Protein AF-A0A836Q168-F1 (afdb_monomer_lite)

Secondary structure (DSSP, 8-state):
-EEEEES-HHHH-GGGTTSPPTT-SS--GGG-SEEEETTTTEEEEESEE-STTSPPEE-TTHHHHHHHHHHHHHHHHH-GGGSHHHHHHHHHHHHT--HHHHHHTTTTT-STTHHHHHHHHHHHHHHH-TTT-HHHHH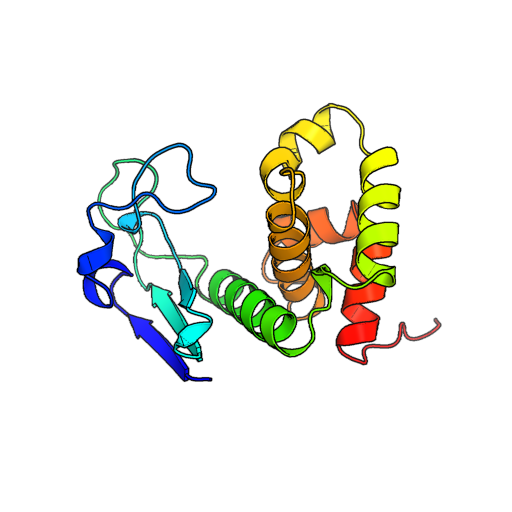HHHH-HHHHHHHHHHTT------

Sequence (161 aa):
MTIIIVPDVLTAEPHLANQKPRGYPFGGYDNCGGIFFPRDKKIYIAERFSIGNAPLQENPYTLWTALHEIGHAFDHVGMYSNSESFTNAYEDDAKYLNNELRIKYSYFLQSDKNGPSEMFAEIFSAVVAPNEDLRAVALSHSFPRCTKVVKESLGVRDDKK

pLDDT: mean 90.87, std 9.38, range [36.47, 97.81]

Structure (mmCIF, N/CA/C/O backbone):
data_AF-A0A836Q168-F1
#
_entry.id   AF-A0A836Q168-F1
#
loop_
_atom_site.group_PDB
_atom_site.id
_atom_site.type_symbol
_atom_site.label_atom_id
_atom_site.label_alt_id
_atom_site.label_comp_id
_atom_site.label_asym_id
_atom_site.label_entity_id
_atom_site.label_seq_id
_atom_site.pdbx_PDB_ins_code
_atom_site.Cartn_x
_atom_site.Cartn_y
_atom_site.Cartn_z
_atom_site.occupancy
_atom_site.B_iso_or_equiv
_atom_site.auth_seq_id
_atom_site.auth_comp_id
_atom_site.auth_asym_id
_atom_site.auth_atom_id
_atom_site.pdbx_PDB_model_num
ATOM 1 N N . MET A 1 1 ? -6.495 -15.038 -8.872 1.00 90.56 1 MET A N 1
ATOM 2 C CA . MET A 1 1 ? -5.463 -14.028 -8.587 1.00 90.56 1 MET A CA 1
ATOM 3 C C . MET A 1 1 ? -4.172 -14.564 -9.155 1.00 90.56 1 MET A C 1
ATOM 5 O O . MET A 1 1 ? -3.898 -15.736 -8.919 1.00 90.56 1 MET A O 1
ATOM 9 N N . THR A 1 2 ? -3.432 -13.749 -9.895 1.00 95.75 2 THR A N 1
ATOM 10 C CA . THR A 1 2 ? -2.129 -14.130 -10.453 1.00 95.75 2 THR A CA 1
ATOM 11 C C . THR A 1 2 ? -1.100 -13.090 -10.042 1.00 95.75 2 THR A C 1
ATOM 13 O O . THR A 1 2 ? -1.346 -11.900 -10.219 1.00 95.75 2 THR A O 1
ATOM 16 N N . ILE A 1 3 ? 0.035 -13.534 -9.505 1.00 96.31 3 ILE A N 1
ATOM 17 C CA . ILE A 1 3 ? 1.166 -12.674 -9.144 1.00 96.31 3 ILE A CA 1
ATOM 18 C C . ILE A 1 3 ? 2.286 -12.953 -10.141 1.00 96.31 3 ILE A C 1
ATOM 20 O O . ILE A 1 3 ? 2.616 -14.115 -10.378 1.00 96.31 3 ILE A O 1
ATOM 24 N N . ILE A 1 4 ? 2.823 -11.904 -10.758 1.00 97.38 4 ILE A N 1
ATOM 25 C CA . ILE A 1 4 ? 3.810 -12.001 -11.834 1.00 97.38 4 ILE A CA 1
ATOM 26 C C . ILE A 1 4 ? 4.985 -11.088 -11.487 1.00 97.38 4 ILE A C 1
ATOM 28 O O . ILE A 1 4 ? 4.798 -9.892 -11.267 1.00 97.38 4 ILE A O 1
ATOM 32 N N . ILE A 1 5 ? 6.190 -11.653 -11.448 1.00 96.94 5 ILE A N 1
ATOM 33 C CA . ILE A 1 5 ? 7.428 -10.881 -11.321 1.00 96.94 5 ILE A CA 1
ATOM 34 C C . ILE A 1 5 ? 7.845 -10.433 -12.721 1.00 96.94 5 ILE A C 1
ATOM 36 O O . ILE A 1 5 ? 7.850 -11.242 -13.652 1.00 96.94 5 ILE A O 1
ATOM 40 N N . VAL A 1 6 ? 8.136 -9.146 -12.877 1.00 97.25 6 VAL A N 1
ATOM 41 C CA . VAL A 1 6 ? 8.431 -8.513 -14.168 1.00 97.25 6 VAL A CA 1
ATOM 42 C C . VAL A 1 6 ? 9.662 -7.614 -14.054 1.00 97.25 6 VAL A C 1
ATOM 44 O O . VAL A 1 6 ? 9.923 -7.110 -12.963 1.00 97.25 6 VAL A O 1
ATOM 47 N N . PRO A 1 7 ? 10.397 -7.351 -15.152 1.00 96.88 7 PRO A N 1
ATOM 48 C CA . PRO A 1 7 ? 11.552 -6.452 -15.101 1.00 96.88 7 PRO A CA 1
ATOM 49 C C . PRO A 1 7 ? 11.192 -5.063 -14.555 1.00 96.88 7 PRO A C 1
ATOM 51 O O . PRO A 1 7 ? 11.878 -4.541 -13.681 1.00 96.88 7 PRO A O 1
ATOM 54 N N . ASP A 1 8 ? 10.082 -4.503 -15.037 1.00 96.25 8 ASP A N 1
ATOM 55 C CA . ASP A 1 8 ? 9.461 -3.259 -14.588 1.00 96.25 8 ASP A CA 1
ATOM 56 C C . ASP A 1 8 ? 7.968 -3.260 -14.979 1.00 96.25 8 ASP A C 1
ATOM 58 O O . ASP A 1 8 ? 7.534 -4.058 -15.820 1.00 96.25 8 ASP A O 1
ATOM 62 N N . VAL A 1 9 ? 7.164 -2.377 -14.378 1.00 95.69 9 VAL A N 1
ATOM 63 C CA . VAL A 1 9 ? 5.710 -2.316 -14.631 1.00 95.69 9 VAL A CA 1
ATOM 64 C C . VAL A 1 9 ? 5.382 -1.951 -16.084 1.00 95.69 9 VAL A C 1
ATOM 66 O O . VAL A 1 9 ? 4.430 -2.495 -16.645 1.00 95.69 9 VAL A O 1
ATOM 69 N N . LEU A 1 10 ? 6.160 -1.074 -16.725 1.00 95.75 10 LEU A N 1
ATOM 70 C CA . LEU A 1 10 ? 5.899 -0.639 -18.102 1.00 95.75 10 LEU A CA 1
ATOM 71 C C . LEU A 1 10 ? 6.233 -1.720 -19.132 1.00 95.75 10 LEU A C 1
ATOM 73 O O . LEU A 1 10 ? 5.605 -1.757 -20.187 1.00 95.75 10 LEU A O 1
ATOM 77 N N . THR A 1 11 ? 7.158 -2.632 -18.830 1.00 95.69 11 THR A N 1
ATOM 78 C CA . THR A 1 11 ? 7.388 -3.831 -19.648 1.00 95.69 11 THR A CA 1
ATOM 79 C C . THR A 1 11 ? 6.146 -4.730 -19.676 1.00 95.69 11 THR A C 1
ATOM 81 O O . THR A 1 11 ? 5.804 -5.280 -20.724 1.00 95.69 11 THR A O 1
ATOM 84 N N . ALA A 1 12 ? 5.448 -4.869 -18.545 1.00 94.94 12 ALA A N 1
ATOM 85 C CA . ALA A 1 12 ? 4.238 -5.685 -18.445 1.00 94.94 12 ALA A CA 1
ATOM 86 C C . ALA A 1 12 ? 2.998 -4.984 -19.017 1.00 94.94 12 ALA A C 1
ATOM 88 O O . ALA A 1 12 ? 2.176 -5.616 -19.677 1.00 94.94 12 ALA A O 1
ATOM 89 N N . GLU A 1 13 ? 2.882 -3.675 -18.785 1.00 95.50 13 GLU A N 1
ATOM 90 C CA . GLU A 1 13 ? 1.736 -2.859 -19.183 1.00 95.50 13 GLU A CA 1
ATOM 91 C C . GLU A 1 13 ? 2.184 -1.568 -19.910 1.00 95.50 13 GLU A C 1
ATOM 93 O O . GLU A 1 13 ? 2.059 -0.460 -19.376 1.00 95.50 13 GLU A O 1
ATOM 98 N N . PRO A 1 14 ? 2.657 -1.661 -21.171 1.00 95.12 14 PRO A N 1
ATOM 99 C CA . PRO A 1 14 ? 3.236 -0.519 -21.897 1.00 95.12 14 PRO A CA 1
ATOM 100 C C . PRO A 1 14 ? 2.271 0.652 -22.109 1.00 95.12 14 PRO A C 1
ATOM 102 O O . PRO A 1 14 ? 2.679 1.804 -22.266 1.00 95.12 14 PRO A O 1
ATOM 105 N N . HIS A 1 15 ? 0.967 0.373 -22.100 1.00 92.94 15 HIS A N 1
ATOM 106 C CA . HIS A 1 15 ? -0.091 1.363 -22.282 1.00 92.94 15 HIS A CA 1
ATOM 107 C C . HIS A 1 15 ? -0.160 2.409 -21.146 1.00 92.94 15 HIS A C 1
ATOM 109 O O . HIS A 1 15 ? -0.844 3.430 -21.279 1.00 92.94 15 HIS A O 1
ATOM 115 N N . LEU A 1 16 ? 0.552 2.177 -20.038 1.00 93.69 16 LEU A N 1
ATOM 116 C CA . LEU A 1 16 ? 0.651 3.080 -18.892 1.00 93.69 16 LEU A CA 1
ATOM 117 C C . LEU A 1 16 ? 1.732 4.156 -19.046 1.00 93.69 16 LEU A C 1
ATOM 119 O O . LEU A 1 16 ? 1.757 5.091 -18.252 1.00 93.69 16 LEU A O 1
ATOM 123 N N . ALA A 1 17 ? 2.596 4.078 -20.065 1.00 91.19 17 ALA A N 1
ATOM 124 C CA . ALA A 1 17 ? 3.737 4.989 -20.225 1.00 91.19 17 ALA A CA 1
ATOM 125 C C . ALA A 1 17 ? 3.345 6.479 -20.302 1.00 91.19 17 ALA A C 1
ATOM 127 O O . ALA A 1 17 ? 4.119 7.348 -19.918 1.00 91.19 17 ALA A O 1
ATOM 128 N N . ASN A 1 18 ? 2.127 6.773 -20.768 1.00 88.12 18 ASN A N 1
ATOM 129 C CA . ASN A 1 18 ? 1.595 8.136 -20.877 1.00 88.12 18 ASN A CA 1
ATOM 130 C C . ASN A 1 18 ? 0.587 8.479 -19.768 1.00 88.12 18 ASN A C 1
ATOM 132 O O . ASN A 1 18 ? -0.150 9.458 -19.876 1.00 88.12 18 ASN A O 1
ATOM 136 N N . GLN A 1 19 ? 0.506 7.650 -18.728 1.00 90.06 19 GLN A N 1
ATOM 137 C CA . GLN A 1 19 ? -0.409 7.818 -17.609 1.00 90.06 19 GLN A CA 1
ATOM 138 C C . GLN A 1 19 ? 0.369 8.135 -16.334 1.00 90.06 19 GLN A C 1
ATOM 140 O O . GLN A 1 19 ? 1.524 7.745 -16.169 1.00 90.06 19 GLN A O 1
ATOM 145 N N . LYS A 1 20 ? -0.285 8.836 -15.407 1.00 86.19 20 LYS A N 1
ATOM 146 C CA . LYS A 1 20 ? 0.294 9.153 -14.104 1.00 86.19 20 LYS A CA 1
ATOM 147 C C . LYS A 1 20 ? -0.280 8.212 -13.041 1.00 86.19 20 LYS A C 1
ATOM 149 O O . LYS A 1 20 ? -1.508 8.163 -12.913 1.00 86.19 20 LYS A O 1
ATOM 154 N N . PRO A 1 21 ? 0.557 7.475 -12.289 1.00 84.06 21 PRO A N 1
ATOM 155 C CA . PRO A 1 21 ? 0.069 6.681 -11.176 1.00 84.06 21 PRO A CA 1
ATOM 156 C C . PRO A 1 21 ? -0.470 7.589 -10.072 1.00 84.06 21 PRO A C 1
ATOM 158 O O . PRO A 1 21 ? 0.008 8.707 -9.844 1.00 84.06 21 PRO A O 1
ATOM 161 N N . ARG A 1 22 ? -1.500 7.104 -9.380 1.00 78.06 22 ARG A N 1
ATOM 162 C CA . ARG A 1 22 ? -2.057 7.785 -8.207 1.00 78.06 22 ARG A CA 1
ATOM 163 C C . ARG A 1 22 ? -1.015 7.797 -7.094 1.00 78.06 22 ARG A C 1
ATOM 165 O O . ARG A 1 22 ? -0.296 6.824 -6.936 1.00 78.06 22 ARG A O 1
ATOM 172 N N . GLY A 1 23 ? -0.922 8.894 -6.342 1.00 73.31 23 GLY A N 1
ATOM 173 C CA . GLY A 1 23 ? 0.006 8.981 -5.209 1.00 73.31 23 GLY A CA 1
ATOM 174 C C . GLY A 1 23 ? 1.417 9.464 -5.512 1.00 73.31 23 GLY A C 1
ATOM 175 O O . GLY A 1 23 ? 2.127 9.851 -4.589 1.00 73.31 23 GLY A O 1
ATOM 176 N N . TYR A 1 24 ? 1.815 9.506 -6.783 1.00 72.31 24 TYR A N 1
ATOM 177 C CA . TYR A 1 24 ? 3.170 9.877 -7.174 1.00 72.31 24 TYR A CA 1
ATOM 178 C C . TYR A 1 24 ? 3.234 11.365 -7.541 1.00 72.31 24 TYR A C 1
ATOM 180 O O . TYR A 1 24 ? 2.677 11.777 -8.565 1.00 72.31 24 TYR A O 1
ATOM 188 N N . PRO A 1 25 ? 3.899 12.216 -6.737 1.00 69.56 25 PRO A N 1
ATOM 189 C CA . PRO A 1 25 ? 4.047 13.629 -7.078 1.00 69.56 25 PRO A CA 1
ATOM 190 C C . PRO A 1 25 ? 4.920 13.812 -8.328 1.00 69.56 25 PRO A C 1
ATOM 192 O O . PRO A 1 25 ? 4.613 14.660 -9.174 1.00 69.56 25 PRO A O 1
ATOM 195 N N . PHE A 1 26 ? 5.929 12.953 -8.493 1.00 75.50 26 PHE A N 1
ATOM 196 C CA . PHE A 1 26 ? 6.903 12.950 -9.584 1.00 75.50 26 PHE A CA 1
ATOM 197 C C . PHE A 1 26 ? 6.978 11.559 -10.228 1.00 75.50 26 PHE A C 1
ATOM 199 O O . PHE A 1 26 ? 6.712 10.568 -9.553 1.00 75.50 26 PHE A O 1
ATOM 206 N N . GLY A 1 27 ? 7.360 11.497 -11.506 1.00 81.25 27 GLY A N 1
ATOM 207 C CA . GLY A 1 27 ? 7.500 10.237 -12.243 1.00 81.25 27 GLY A CA 1
ATOM 208 C C . GLY A 1 27 ? 6.192 9.675 -12.816 1.00 81.25 27 GLY A C 1
ATOM 209 O O . GLY A 1 27 ? 5.109 10.246 -12.633 1.00 81.25 27 GLY A O 1
ATOM 210 N N . GLY A 1 28 ? 6.322 8.573 -13.558 1.00 89.50 28 GLY A N 1
ATOM 211 C CA . GLY A 1 28 ? 5.226 7.792 -14.128 1.00 89.50 28 GLY A CA 1
ATOM 212 C C . GLY A 1 28 ? 5.158 6.394 -13.511 1.00 89.50 28 GLY A C 1
ATOM 213 O O . GLY A 1 28 ? 5.662 6.153 -12.418 1.00 89.50 28 GLY A O 1
ATOM 214 N N . TYR A 1 29 ? 4.534 5.448 -14.212 1.00 92.31 29 TYR A N 1
ATOM 215 C CA . TYR A 1 29 ? 4.462 4.050 -13.759 1.00 92.31 29 TYR A CA 1
ATOM 216 C C . TYR A 1 29 ? 5.820 3.324 -13.762 1.00 92.31 29 TYR A C 1
ATOM 218 O O . TYR A 1 29 ? 5.935 2.237 -13.207 1.00 92.31 29 TYR A O 1
ATOM 226 N N . ASP A 1 30 ? 6.867 3.935 -14.318 1.00 91.56 30 ASP A N 1
ATOM 227 C CA . ASP A 1 30 ? 8.259 3.509 -14.148 1.00 91.56 30 ASP A CA 1
ATOM 228 C C . ASP A 1 30 ? 8.754 3.645 -12.696 1.00 91.56 30 ASP A C 1
ATOM 230 O O . ASP A 1 30 ? 9.713 2.984 -12.308 1.00 91.56 30 ASP A O 1
ATOM 234 N N . ASN A 1 31 ? 8.090 4.470 -11.881 1.00 92.88 31 ASN A N 1
ATOM 235 C CA . ASN A 1 31 ? 8.366 4.635 -10.454 1.00 92.88 31 ASN A CA 1
ATOM 236 C C . ASN A 1 31 ? 7.601 3.631 -9.566 1.00 92.88 31 ASN A C 1
ATOM 238 O O . ASN A 1 31 ? 7.737 3.651 -8.340 1.00 92.88 31 ASN A O 1
ATOM 242 N N . CYS A 1 32 ? 6.776 2.760 -10.150 1.00 93.12 32 CYS A N 1
ATOM 243 C CA . CYS A 1 32 ? 6.011 1.768 -9.402 1.00 93.12 32 CYS A CA 1
ATOM 244 C C . CYS A 1 32 ? 6.840 0.494 -9.200 1.00 93.12 32 CYS A C 1
ATOM 246 O O . CYS A 1 32 ? 7.188 -0.189 -10.160 1.00 93.12 32 CYS A O 1
ATOM 248 N N . GLY A 1 33 ? 7.119 0.143 -7.940 1.00 93.50 33 GLY A N 1
ATOM 249 C CA . GLY A 1 33 ? 7.734 -1.144 -7.589 1.00 93.50 33 GLY A CA 1
ATOM 250 C C . GLY A 1 33 ? 6.780 -2.334 -7.754 1.00 93.50 33 GLY A C 1
ATOM 251 O O . GLY A 1 33 ? 7.212 -3.485 -7.768 1.00 93.50 33 GLY A O 1
ATOM 252 N N . GLY A 1 34 ? 5.481 -2.068 -7.866 1.00 95.19 34 GLY A N 1
ATOM 253 C CA . GLY A 1 34 ? 4.436 -3.054 -8.077 1.00 95.19 34 GLY A CA 1
ATOM 254 C C . GLY A 1 34 ? 3.090 -2.379 -8.305 1.00 95.19 34 GLY A C 1
ATOM 255 O O . GLY A 1 34 ? 2.979 -1.157 -8.180 1.00 95.19 34 GLY A O 1
ATOM 256 N N . ILE A 1 35 ? 2.107 -3.166 -8.736 1.00 95.31 35 ILE A N 1
ATOM 257 C CA . ILE A 1 35 ? 0.738 -2.696 -8.943 1.00 95.31 35 ILE A CA 1
ATOM 258 C C . ILE A 1 35 ? -0.264 -3.851 -8.982 1.00 95.31 35 ILE A C 1
ATOM 260 O O . ILE A 1 35 ? -0.054 -4.872 -9.646 1.00 95.31 35 ILE A O 1
ATOM 264 N N . PHE A 1 36 ? -1.400 -3.648 -8.327 1.00 95.88 36 PHE A N 1
ATOM 265 C CA . PHE A 1 36 ? -2.587 -4.475 -8.443 1.00 95.88 36 PHE A CA 1
ATOM 266 C C . PHE A 1 36 ? -3.573 -3.926 -9.488 1.00 95.88 36 PHE A C 1
ATOM 268 O O . PHE A 1 36 ? -3.995 -2.770 -9.441 1.00 95.88 36 PHE A O 1
ATOM 275 N N . PHE A 1 37 ? -4.011 -4.794 -10.405 1.00 94.50 37 PHE A N 1
ATOM 276 C CA . PHE A 1 37 ? -5.086 -4.546 -11.368 1.00 94.50 37 PHE A CA 1
ATOM 277 C C . PHE A 1 37 ? -6.361 -5.304 -10.963 1.00 94.50 37 PHE A C 1
ATOM 279 O O . PHE A 1 37 ? -6.475 -6.506 -11.240 1.00 94.50 37 PHE A O 1
ATOM 286 N N . PRO A 1 38 ? -7.366 -4.628 -10.365 1.00 92.62 38 PRO A N 1
ATOM 287 C CA . PRO A 1 38 ? -8.548 -5.298 -9.821 1.00 92.62 38 PRO A CA 1
ATOM 288 C C . PRO A 1 38 ? -9.383 -6.039 -10.863 1.00 92.62 38 PRO A C 1
ATOM 290 O O . PRO A 1 38 ? -9.820 -7.167 -10.630 1.00 92.62 38 PRO A O 1
ATOM 293 N N . ARG A 1 39 ? -9.564 -5.430 -12.043 1.00 92.69 39 ARG A N 1
ATOM 294 C CA . ARG A 1 39 ? -10.375 -5.994 -13.132 1.00 92.69 39 ARG A CA 1
ATOM 295 C C . ARG A 1 39 ? -9.824 -7.334 -13.618 1.00 92.69 39 ARG A C 1
ATOM 297 O O . ARG A 1 39 ? -10.590 -8.273 -13.814 1.00 92.69 39 ARG A O 1
ATOM 304 N N . ASP A 1 40 ? -8.507 -7.412 -13.769 1.00 93.06 40 ASP A N 1
ATOM 305 C CA . ASP A 1 40 ? -7.820 -8.583 -14.316 1.00 93.06 40 ASP A CA 1
ATOM 306 C C . ASP A 1 40 ? -7.362 -9.557 -13.224 1.00 93.06 40 ASP A C 1
ATOM 308 O O . ASP A 1 40 ? -6.915 -10.664 -13.524 1.00 93.06 40 ASP A O 1
ATOM 312 N N . LYS A 1 41 ? -7.503 -9.168 -11.946 1.00 94.56 41 LYS A N 1
ATOM 313 C CA . LYS A 1 41 ? -7.051 -9.926 -10.769 1.00 94.56 41 LYS A CA 1
ATOM 314 C C . LYS A 1 41 ? -5.576 -10.318 -10.886 1.00 94.56 41 LYS A C 1
ATOM 316 O O . LYS A 1 41 ? -5.211 -11.472 -10.620 1.00 94.56 41 LYS A O 1
ATOM 321 N N . LYS A 1 42 ? -4.757 -9.355 -11.312 1.00 97.19 42 LYS A N 1
ATOM 322 C CA . LYS A 1 42 ? -3.313 -9.495 -11.501 1.00 97.19 42 LYS A CA 1
ATOM 323 C C . LYS A 1 42 ? -2.559 -8.554 -10.580 1.00 97.19 42 LYS A C 1
ATOM 325 O O . LYS A 1 42 ? -2.962 -7.408 -10.419 1.00 97.19 42 LYS A O 1
ATOM 330 N N . ILE A 1 43 ? -1.450 -9.039 -10.047 1.00 97.75 43 ILE A N 1
ATOM 331 C CA . ILE A 1 43 ? -0.440 -8.239 -9.366 1.00 97.75 43 ILE A CA 1
ATOM 332 C C . ILE A 1 43 ? 0.847 -8.364 -10.171 1.00 97.75 43 ILE A C 1
ATOM 334 O O . ILE A 1 43 ? 1.291 -9.483 -10.447 1.00 97.75 43 ILE A O 1
ATOM 338 N N . TYR A 1 44 ? 1.444 -7.233 -10.525 1.00 97.81 44 TYR A N 1
ATOM 339 C CA . TYR A 1 44 ? 2.799 -7.187 -11.058 1.00 97.81 44 TYR A CA 1
ATOM 340 C C . TYR A 1 44 ? 3.743 -6.683 -9.978 1.00 97.81 44 TYR A C 1
ATOM 342 O O . TYR A 1 44 ? 3.470 -5.653 -9.369 1.00 97.81 44 TYR A O 1
ATOM 350 N N . ILE A 1 45 ? 4.845 -7.396 -9.765 1.00 97.81 45 ILE A N 1
ATOM 351 C CA . ILE A 1 45 ? 5.931 -6.988 -8.871 1.00 97.81 45 ILE A CA 1
ATOM 352 C C . ILE A 1 45 ? 7.163 -6.749 -9.727 1.00 97.81 45 ILE A C 1
ATOM 354 O O . ILE A 1 45 ? 7.615 -7.650 -10.432 1.00 97.81 45 ILE A O 1
ATOM 358 N N . ALA A 1 46 ? 7.676 -5.527 -9.690 1.00 97.38 46 ALA A N 1
ATOM 359 C CA . ALA A 1 46 ? 8.802 -5.119 -10.503 1.00 97.38 46 ALA A CA 1
ATOM 360 C C . ALA A 1 46 ? 10.129 -5.441 -9.811 1.00 97.38 46 ALA A C 1
ATOM 362 O O . ALA A 1 46 ? 10.345 -5.074 -8.652 1.00 97.38 46 ALA A O 1
ATOM 363 N N . GLU A 1 47 ? 11.042 -6.074 -10.546 1.00 97.56 47 GLU A N 1
ATOM 364 C CA . GLU A 1 47 ? 12.437 -6.260 -10.134 1.00 97.56 47 GLU A CA 1
ATOM 365 C C . GLU A 1 47 ? 13.198 -4.933 -10.124 1.00 97.56 47 GLU A C 1
ATOM 367 O O . GLU A 1 47 ? 14.186 -4.787 -9.405 1.00 97.56 47 GLU A O 1
ATOM 372 N N . ARG A 1 48 ? 12.753 -3.958 -10.929 1.00 97.12 48 ARG A N 1
ATOM 373 C CA . ARG A 1 48 ? 13.370 -2.641 -11.055 1.00 97.12 48 ARG A CA 1
ATOM 374 C C . ARG A 1 48 ? 12.332 -1.531 -11.131 1.00 97.12 48 ARG A C 1
ATOM 376 O O . ARG A 1 48 ? 11.278 -1.690 -11.734 1.00 97.12 48 ARG A O 1
ATOM 383 N N . PHE A 1 49 ? 12.668 -0.378 -10.572 1.00 94.88 49 PHE A N 1
ATOM 384 C CA . PHE A 1 49 ? 11.846 0.829 -10.636 1.00 94.88 49 PHE A CA 1
ATOM 385 C C . PHE A 1 49 ? 12.728 2.081 -10.629 1.00 94.88 49 PHE A C 1
ATOM 387 O O . PHE A 1 49 ? 13.926 2.013 -10.349 1.00 94.88 49 PHE A O 1
ATOM 394 N N . SER A 1 50 ? 12.153 3.225 -10.975 1.00 92.75 50 SER A N 1
ATOM 395 C CA . SER A 1 50 ? 12.797 4.534 -10.891 1.00 92.75 50 SER A CA 1
ATOM 396 C C . SER A 1 50 ? 12.400 5.269 -9.608 1.00 92.75 50 SER A C 1
ATOM 398 O O . SER A 1 50 ? 11.329 5.048 -9.049 1.00 92.75 50 SER A O 1
ATOM 400 N N . ILE A 1 51 ? 13.261 6.179 -9.151 1.00 88.94 51 ILE A N 1
ATOM 401 C CA . ILE A 1 51 ? 12.917 7.182 -8.140 1.00 88.94 51 ILE A CA 1
ATOM 402 C C . ILE A 1 51 ? 13.018 8.564 -8.790 1.00 88.94 51 ILE A C 1
ATOM 404 O O . ILE A 1 51 ? 14.103 9.039 -9.137 1.00 88.94 51 ILE A O 1
ATOM 408 N N . GLY A 1 52 ? 11.876 9.226 -8.951 1.00 86.06 52 GLY A N 1
ATOM 409 C CA . GLY A 1 52 ? 11.758 10.476 -9.688 1.00 86.06 52 GLY A CA 1
ATOM 410 C C . GLY A 1 52 ? 12.074 10.279 -11.171 1.00 86.06 52 GLY A C 1
ATOM 411 O O . GLY A 1 52 ? 11.372 9.559 -11.872 1.00 86.06 52 GLY A O 1
ATOM 412 N N . ASN A 1 53 ? 13.130 10.949 -11.638 1.00 85.19 53 ASN A N 1
ATOM 413 C CA . ASN A 1 53 ? 13.606 10.877 -13.026 1.00 85.19 53 ASN A CA 1
ATOM 414 C C . ASN A 1 53 ? 14.905 10.057 -13.156 1.00 85.19 53 ASN A C 1
ATOM 416 O O . ASN A 1 53 ? 15.624 10.188 -14.148 1.00 85.19 53 ASN A O 1
ATOM 420 N N . ALA A 1 54 ? 15.270 9.283 -12.129 1.00 89.31 54 ALA A N 1
ATOM 421 C CA . ALA A 1 54 ? 16.467 8.453 -12.167 1.00 89.31 54 ALA A CA 1
ATOM 422 C C . ALA A 1 54 ? 16.310 7.290 -13.173 1.00 89.31 54 ALA A C 1
ATOM 424 O O . ALA A 1 54 ? 15.192 6.900 -13.510 1.00 89.31 54 ALA A O 1
ATOM 425 N N . PRO A 1 55 ? 17.407 6.690 -13.658 1.00 93.00 55 PRO A N 1
ATOM 426 C CA . PRO A 1 55 ? 17.327 5.431 -14.393 1.00 93.00 55 PRO A CA 1
ATOM 427 C C . PRO A 1 55 ? 16.699 4.310 -13.549 1.00 93.00 55 PRO A C 1
ATOM 429 O O . PRO A 1 55 ? 16.775 4.338 -12.321 1.00 93.00 55 PRO A O 1
ATOM 432 N N . LEU A 1 56 ? 16.139 3.291 -14.211 1.00 94.12 56 LEU A N 1
ATOM 433 C CA . LEU A 1 56 ? 15.643 2.089 -13.533 1.00 94.12 56 LEU A CA 1
ATOM 434 C C . LEU A 1 56 ? 16.762 1.423 -12.725 1.00 94.12 56 LEU A C 1
ATOM 436 O O . LEU A 1 56 ? 17.801 1.041 -13.274 1.00 94.12 56 LEU A O 1
ATOM 440 N N . GLN A 1 57 ? 16.506 1.204 -11.446 1.00 95.94 57 GLN A N 1
ATOM 441 C CA . GLN A 1 57 ? 17.400 0.546 -10.498 1.00 95.94 57 GLN A CA 1
ATOM 442 C C . GLN A 1 57 ? 16.707 -0.663 -9.877 1.00 95.94 57 GLN A C 1
ATOM 444 O O . GLN A 1 57 ? 15.490 -0.785 -9.969 1.00 95.94 57 GLN A O 1
ATOM 449 N N . GLU A 1 58 ? 17.480 -1.564 -9.279 1.00 96.88 58 GLU A N 1
ATOM 450 C CA . GLU A 1 58 ? 16.947 -2.721 -8.555 1.00 96.88 58 GLU A CA 1
ATOM 451 C C . GLU A 1 58 ? 15.949 -2.284 -7.475 1.00 96.88 58 GLU A C 1
ATOM 453 O O . GLU A 1 58 ? 16.143 -1.260 -6.818 1.00 96.88 58 GLU A O 1
ATOM 458 N N . ASN A 1 59 ? 14.868 -3.045 -7.319 1.00 94.31 59 ASN A N 1
ATOM 459 C CA . ASN A 1 59 ? 13.863 -2.838 -6.291 1.00 94.31 59 ASN A CA 1
ATOM 460 C C . ASN A 1 59 ? 14.275 -3.577 -5.005 1.00 94.31 59 ASN A C 1
ATOM 462 O O . ASN A 1 59 ? 14.110 -4.795 -4.931 1.00 94.31 59 ASN A O 1
ATOM 466 N N . PRO A 1 60 ? 14.760 -2.883 -3.957 1.00 91.94 60 PRO A N 1
ATOM 467 C CA . PRO A 1 60 ? 15.130 -3.541 -2.708 1.00 91.94 60 PRO A CA 1
ATOM 468 C C . PRO A 1 60 ? 13.906 -3.871 -1.836 1.00 91.94 60 PRO A C 1
ATOM 470 O O . PRO A 1 60 ? 14.053 -4.480 -0.782 1.00 91.94 60 PRO A O 1
ATOM 473 N N . TYR A 1 61 ? 12.701 -3.460 -2.248 1.00 90.69 61 TYR A N 1
ATOM 474 C CA . TYR A 1 61 ? 11.469 -3.552 -1.467 1.00 90.69 61 TYR A CA 1
ATOM 475 C C . TYR A 1 61 ? 10.474 -4.563 -2.051 1.00 90.69 61 TYR A C 1
ATOM 477 O O . TYR A 1 61 ? 9.269 -4.432 -1.837 1.00 90.69 61 TYR A O 1
ATOM 485 N N . THR A 1 62 ? 10.937 -5.558 -2.814 1.00 91.94 62 THR A N 1
ATOM 486 C CA . THR A 1 62 ? 10.070 -6.514 -3.531 1.00 91.94 62 THR A CA 1
ATOM 487 C C . THR A 1 62 ? 9.094 -7.249 -2.617 1.00 91.94 62 THR A C 1
ATOM 489 O O . THR A 1 62 ? 7.915 -7.340 -2.953 1.00 91.94 62 THR A O 1
ATOM 492 N N . LEU A 1 63 ? 9.542 -7.728 -1.450 1.00 91.56 63 LEU A N 1
ATOM 493 C CA . LEU A 1 63 ? 8.672 -8.429 -0.500 1.00 91.56 63 LEU A CA 1
ATOM 494 C C . LEU A 1 63 ? 7.601 -7.505 0.094 1.00 91.56 63 LEU A C 1
ATOM 496 O O . LEU A 1 63 ? 6.419 -7.837 0.041 1.00 91.56 63 LEU A O 1
ATOM 500 N N . TRP A 1 64 ? 7.998 -6.337 0.607 1.00 92.06 64 TRP A N 1
ATOM 501 C CA . TRP A 1 64 ? 7.055 -5.334 1.116 1.00 92.06 64 TRP A CA 1
ATOM 502 C C . TRP A 1 64 ? 6.044 -4.927 0.038 1.00 92.06 64 TRP A C 1
ATOM 504 O O . TRP A 1 64 ? 4.839 -4.957 0.275 1.00 92.06 64 TRP A O 1
ATOM 514 N N . THR A 1 65 ? 6.524 -4.641 -1.174 1.00 93.56 65 THR A N 1
ATOM 515 C CA . THR A 1 65 ? 5.665 -4.264 -2.301 1.00 93.56 65 THR A CA 1
ATOM 516 C C . THR A 1 65 ? 4.670 -5.377 -2.616 1.00 93.56 65 THR A C 1
ATOM 518 O O . THR A 1 65 ? 3.482 -5.122 -2.777 1.00 93.56 65 THR A O 1
ATOM 521 N N . ALA A 1 66 ? 5.124 -6.632 -2.643 1.00 95.44 66 ALA A N 1
ATOM 522 C CA . ALA A 1 66 ? 4.243 -7.770 -2.867 1.00 95.44 66 ALA A CA 1
ATOM 523 C C . ALA A 1 66 ? 3.149 -7.872 -1.804 1.00 95.44 66 ALA A C 1
ATOM 525 O O . ALA A 1 66 ? 1.988 -8.080 -2.148 1.00 95.44 66 ALA A O 1
ATOM 526 N N . LEU A 1 67 ? 3.491 -7.695 -0.529 1.00 96.00 67 LEU A N 1
ATOM 527 C CA . LEU A 1 67 ? 2.518 -7.734 0.559 1.00 96.00 67 LEU A CA 1
ATOM 528 C C . LEU A 1 67 ? 1.527 -6.568 0.500 1.00 96.00 67 LEU A C 1
ATOM 530 O O . LEU A 1 67 ? 0.339 -6.795 0.715 1.00 96.00 67 LEU A O 1
ATOM 534 N N . HIS A 1 68 ? 1.984 -5.363 0.158 1.00 95.75 68 HIS A N 1
ATOM 535 C CA . HIS A 1 68 ? 1.125 -4.199 -0.052 1.00 95.75 68 HIS A CA 1
ATOM 536 C C . HIS A 1 68 ? 0.109 -4.455 -1.182 1.00 95.75 68 HIS A C 1
ATOM 538 O O . HIS A 1 68 ? -1.099 -4.336 -0.975 1.00 95.75 68 HIS A O 1
ATOM 544 N N . GLU A 1 69 ? 0.560 -4.919 -2.353 1.00 96.94 69 GLU A N 1
ATOM 545 C CA . GLU A 1 69 ? -0.341 -5.217 -3.477 1.00 96.94 69 GLU A CA 1
ATOM 546 C C . GLU A 1 69 ? -1.289 -6.394 -3.189 1.00 96.94 69 GLU A C 1
ATOM 548 O O . GLU A 1 69 ? -2.450 -6.393 -3.610 1.00 96.94 69 GLU A O 1
ATOM 553 N N . ILE A 1 70 ? -0.832 -7.401 -2.435 1.00 97.06 70 ILE A N 1
ATOM 554 C CA . ILE A 1 70 ? -1.703 -8.473 -1.931 1.00 97.06 70 ILE A CA 1
ATOM 555 C C . ILE A 1 70 ? -2.743 -7.902 -0.958 1.00 97.06 70 ILE A C 1
ATOM 557 O O . ILE A 1 70 ? -3.894 -8.338 -0.992 1.00 97.06 70 ILE A O 1
ATOM 561 N N . GLY A 1 71 ? -2.376 -6.918 -0.137 1.00 97.06 71 GLY A N 1
ATOM 562 C CA . GLY A 1 71 ? -3.290 -6.192 0.741 1.00 97.06 71 GLY A CA 1
ATOM 563 C C . GLY A 1 71 ? -4.418 -5.516 -0.038 1.00 97.06 71 GLY A C 1
ATOM 564 O O . GLY A 1 71 ? -5.586 -5.724 0.290 1.00 97.06 71 GLY A O 1
ATOM 565 N N . HIS A 1 72 ? -4.098 -4.815 -1.132 1.00 97.19 72 HIS A N 1
ATOM 566 C CA . HIS A 1 72 ? -5.106 -4.255 -2.047 1.00 97.19 72 HIS A CA 1
ATOM 567 C C . HIS A 1 72 ? -5.997 -5.332 -2.667 1.00 97.19 72 HIS A C 1
ATOM 569 O O . HIS A 1 72 ? -7.215 -5.174 -2.753 1.00 97.19 72 HIS A O 1
ATOM 575 N N . ALA A 1 73 ? -5.415 -6.453 -3.088 1.00 97.06 73 ALA A N 1
ATOM 576 C CA . ALA A 1 73 ? -6.173 -7.573 -3.633 1.00 97.06 73 ALA A CA 1
ATOM 577 C C . ALA A 1 73 ? -7.127 -8.211 -2.611 1.00 97.06 73 ALA A C 1
ATOM 579 O O . ALA A 1 73 ? -8.257 -8.564 -2.962 1.00 97.06 73 ALA A O 1
ATOM 580 N N . PHE A 1 74 ? -6.684 -8.366 -1.364 1.00 96.69 74 PHE A N 1
ATOM 581 C CA . PHE A 1 74 ? -7.486 -8.886 -0.260 1.00 96.69 74 PHE A CA 1
ATOM 582 C C . PHE A 1 74 ? -8.633 -7.928 0.073 1.00 96.69 74 PHE A C 1
ATOM 584 O O . PHE A 1 74 ? -9.794 -8.343 0.145 1.00 96.69 74 PHE A O 1
ATOM 591 N N . ASP A 1 75 ? -8.321 -6.636 0.178 1.00 96.75 75 ASP A N 1
ATOM 592 C CA . ASP A 1 75 ? -9.304 -5.582 0.392 1.00 96.75 75 ASP A CA 1
ATOM 593 C C . ASP A 1 75 ? -10.344 -5.528 -0.725 1.00 96.75 75 ASP A C 1
ATOM 595 O O . ASP A 1 75 ? -11.540 -5.468 -0.463 1.00 96.75 75 ASP A O 1
ATOM 599 N N . HIS A 1 76 ? -9.923 -5.641 -1.982 1.00 95.38 76 HIS A N 1
ATOM 600 C CA . HIS A 1 76 ? -10.838 -5.605 -3.117 1.00 95.38 76 HIS A CA 1
ATOM 601 C C . HIS A 1 76 ? -11.904 -6.710 -3.066 1.00 95.38 76 HIS A C 1
ATOM 603 O O . HIS A 1 76 ? -13.034 -6.496 -3.504 1.00 95.38 76 HIS A O 1
ATOM 609 N N . VAL A 1 77 ? -11.562 -7.888 -2.534 1.00 93.75 77 VAL A N 1
ATOM 610 C CA . VAL A 1 77 ? -12.499 -9.013 -2.407 1.00 93.75 77 VAL A CA 1
ATOM 611 C C . VAL A 1 77 ? -13.437 -8.839 -1.210 1.00 93.75 77 VAL A C 1
ATOM 613 O O . VAL A 1 77 ? -14.621 -9.150 -1.330 1.00 93.75 77 VAL A O 1
ATOM 616 N N . GLY A 1 78 ? -12.932 -8.366 -0.069 1.00 93.62 78 GLY A N 1
ATOM 617 C CA . GLY A 1 78 ? -13.717 -8.255 1.168 1.00 93.62 78 GLY A CA 1
ATOM 618 C C . GLY A 1 78 ? -14.347 -6.887 1.433 1.00 93.62 78 GLY A C 1
ATOM 619 O O . GLY A 1 78 ? -15.196 -6.768 2.312 1.00 93.62 78 GLY A O 1
ATOM 620 N N . MET A 1 79 ? -13.951 -5.862 0.677 1.00 94.56 79 MET A N 1
ATOM 621 C CA . MET A 1 79 ? -14.309 -4.453 0.866 1.00 94.56 79 MET A CA 1
ATOM 622 C C . MET A 1 79 ? -14.027 -3.943 2.291 1.00 94.56 79 MET A C 1
ATOM 624 O O . MET A 1 79 ? -14.795 -3.148 2.838 1.00 94.56 79 MET A O 1
ATOM 628 N N . TYR A 1 80 ? -12.933 -4.398 2.905 1.00 96.25 80 TYR A N 1
ATOM 629 C CA . TYR A 1 80 ? -12.627 -4.154 4.315 1.00 96.25 80 TYR A CA 1
ATOM 630 C C . TYR A 1 80 ? -12.326 -2.684 4.610 1.00 96.25 80 TYR A C 1
ATOM 632 O O . TYR A 1 80 ? -12.867 -2.146 5.575 1.00 96.25 80 TYR A O 1
ATOM 640 N N . SER A 1 81 ? -11.551 -2.007 3.764 1.00 96.00 81 SER A N 1
ATOM 641 C CA . SER A 1 81 ? -11.231 -0.578 3.878 1.00 96.00 81 SER A CA 1
ATOM 642 C C . SER A 1 81 ? -12.466 0.320 3.770 1.00 96.00 81 SER A C 1
ATOM 644 O O . SER A 1 81 ? -12.481 1.433 4.287 1.00 96.00 81 SER A O 1
ATOM 646 N N . ASN A 1 82 ? -13.524 -0.183 3.127 1.00 94.38 82 ASN A N 1
ATOM 647 C CA . ASN A 1 82 ? -14.809 0.492 2.965 1.00 94.38 82 ASN A CA 1
ATOM 648 C C . ASN A 1 82 ? -15.855 0.051 3.998 1.00 94.38 82 ASN A C 1
ATOM 650 O O . ASN A 1 82 ? -16.990 0.528 3.957 1.00 94.38 82 ASN A O 1
ATOM 654 N N . SER A 1 83 ? -15.510 -0.875 4.894 1.00 95.44 83 SER A N 1
ATOM 655 C CA . SER A 1 83 ? -16.404 -1.289 5.970 1.00 95.44 83 SER A CA 1
ATOM 656 C C . SER A 1 83 ? -16.604 -0.150 6.968 1.00 95.44 83 SER A C 1
ATOM 658 O O . SER A 1 83 ? -15.709 0.671 7.195 1.00 95.44 83 SER A O 1
ATOM 660 N N . GLU A 1 84 ? -17.770 -0.129 7.611 1.00 95.94 84 GLU A N 1
ATOM 661 C CA . GLU A 1 84 ? -18.066 0.823 8.684 1.00 95.94 84 GLU A CA 1
ATOM 662 C C . GLU A 1 84 ? -17.040 0.711 9.823 1.00 95.94 84 GLU A C 1
ATOM 664 O O . GLU A 1 84 ? -16.530 1.720 10.305 1.00 95.94 84 GLU A O 1
ATOM 669 N N . SER A 1 85 ? -16.653 -0.515 10.193 1.00 96.00 85 SER A N 1
ATOM 670 C CA . SER A 1 85 ? -15.635 -0.764 11.218 1.00 96.00 85 SER A CA 1
ATOM 671 C C . SER A 1 85 ? -14.288 -0.127 10.890 1.00 96.00 85 SER A C 1
ATOM 673 O O . SER A 1 85 ? -13.683 0.492 11.764 1.00 96.00 85 SER A O 1
ATOM 675 N N . PHE A 1 86 ? -13.813 -0.259 9.647 1.00 96.62 86 PHE A N 1
ATOM 676 C CA . PHE A 1 86 ? -12.520 0.302 9.263 1.00 96.62 86 PHE A CA 1
ATOM 677 C C . PHE A 1 86 ? -12.598 1.816 9.089 1.00 96.62 86 PHE A C 1
ATOM 679 O O . PHE A 1 86 ? -11.701 2.520 9.535 1.00 96.62 86 PHE A O 1
ATOM 686 N N . THR A 1 87 ? -13.686 2.325 8.507 1.00 94.69 87 THR A N 1
ATOM 687 C CA . THR A 1 87 ? -13.880 3.769 8.307 1.00 94.69 87 THR A CA 1
ATOM 688 C C . THR A 1 87 ? -13.924 4.499 9.650 1.00 94.69 87 THR A C 1
ATOM 690 O O . THR A 1 87 ? -13.193 5.467 9.842 1.00 94.69 87 THR A O 1
ATOM 693 N N . ASN A 1 88 ? -14.679 3.977 10.623 1.00 95.75 88 ASN A N 1
ATOM 694 C CA . ASN A 1 88 ? -14.722 4.536 11.975 1.00 95.75 88 ASN A CA 1
ATOM 695 C C . ASN A 1 88 ? -13.344 4.484 12.654 1.00 95.75 88 ASN A C 1
ATOM 697 O O . ASN A 1 88 ? -12.905 5.469 13.244 1.00 95.75 88 ASN A O 1
ATOM 701 N N . ALA A 1 89 ? -12.631 3.356 12.542 1.00 96.62 89 ALA A N 1
ATOM 702 C CA . ALA A 1 89 ? -11.285 3.214 13.096 1.00 96.62 89 ALA A CA 1
ATOM 703 C C . ALA A 1 89 ? -10.285 4.204 12.472 1.00 96.62 89 ALA A C 1
ATOM 705 O O . ALA A 1 89 ? -9.505 4.826 13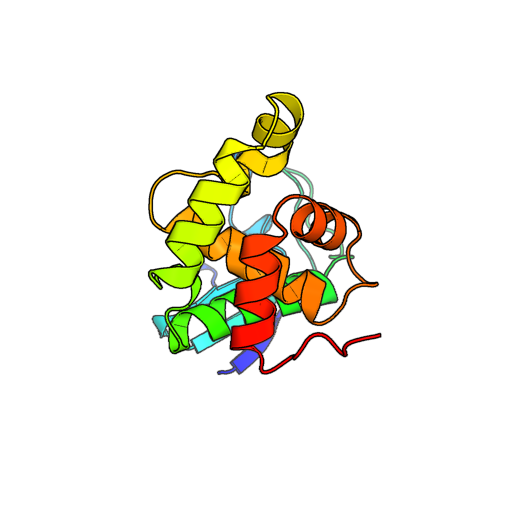.193 1.00 96.62 89 ALA A O 1
ATOM 706 N N . TYR A 1 90 ? -10.346 4.374 11.151 1.00 95.69 90 TYR A N 1
ATOM 707 C CA . TYR A 1 90 ? -9.513 5.285 10.375 1.00 95.69 90 TYR A CA 1
ATOM 708 C C . TYR A 1 90 ? -9.746 6.743 10.762 1.00 95.69 90 TYR A C 1
ATOM 710 O O . TYR A 1 90 ? -8.790 7.467 11.043 1.00 95.69 90 TYR A O 1
ATOM 718 N N . GLU A 1 91 ? -11.008 7.165 10.842 1.00 94.38 91 GLU A N 1
ATOM 719 C CA . GLU A 1 91 ? -11.359 8.514 11.277 1.00 94.38 91 GLU A CA 1
ATOM 720 C C . GLU A 1 91 ? -10.934 8.777 12.722 1.00 94.38 91 GLU A C 1
ATOM 722 O O . GLU A 1 91 ? -10.422 9.856 13.027 1.00 94.38 91 GLU A O 1
ATOM 727 N N . ASP A 1 92 ? -11.125 7.807 13.617 1.00 95.69 92 ASP A N 1
ATOM 728 C CA . ASP A 1 92 ? -10.751 7.951 15.019 1.00 95.69 92 ASP A CA 1
ATOM 729 C C . ASP A 1 92 ? -9.241 8.044 15.205 1.00 95.69 92 ASP A C 1
ATOM 731 O O . ASP A 1 92 ? -8.780 8.959 15.884 1.00 95.69 92 ASP A O 1
ATOM 735 N N . ASP A 1 93 ? -8.456 7.172 14.574 1.00 96.19 93 ASP A N 1
ATOM 736 C CA . ASP A 1 93 ? -6.997 7.252 14.647 1.00 96.19 93 ASP A CA 1
ATOM 737 C C . ASP A 1 93 ? -6.478 8.564 14.023 1.00 96.19 93 ASP A C 1
ATOM 739 O O . ASP A 1 93 ? -5.636 9.243 14.618 1.00 96.19 93 ASP A O 1
ATOM 743 N N . ALA A 1 94 ? -7.050 9.013 12.897 1.00 93.50 94 ALA A N 1
ATOM 744 C CA . ALA A 1 94 ? -6.668 10.266 12.238 1.00 93.50 94 ALA A CA 1
ATOM 745 C C . ALA A 1 94 ? -6.931 11.536 13.082 1.00 93.50 94 ALA A C 1
ATOM 747 O O . ALA A 1 94 ? -6.257 12.562 12.893 1.00 93.50 94 ALA A O 1
ATOM 748 N N . LYS A 1 95 ? -7.886 11.498 14.026 1.00 93.56 95 LYS A N 1
ATOM 749 C CA . LYS A 1 95 ? -8.153 12.602 14.974 1.00 93.56 95 LYS A CA 1
ATOM 750 C C . LYS A 1 95 ? -7.027 12.786 15.992 1.00 93.56 95 LYS A C 1
ATOM 752 O O . LYS A 1 95 ? -6.826 13.904 16.460 1.00 93.56 95 LYS A O 1
ATOM 757 N N . TYR A 1 96 ? -6.289 11.725 16.321 1.00 92.50 96 TYR A N 1
ATOM 758 C CA . TYR A 1 96 ? -5.230 11.762 17.338 1.00 92.50 96 TYR A CA 1
ATOM 759 C C . TYR A 1 96 ? -3.836 12.064 16.773 1.00 92.50 96 TYR A C 1
ATOM 761 O O . TYR A 1 96 ? -2.880 12.211 17.535 1.00 92.50 96 TYR A O 1
ATOM 769 N N . LEU A 1 97 ? -3.703 12.196 15.452 1.00 92.75 97 LEU A N 1
ATOM 770 C CA . LEU A 1 97 ? -2.435 12.548 14.821 1.00 92.75 97 LEU A CA 1
ATOM 771 C C . LEU A 1 97 ? -2.102 14.025 15.037 1.00 92.75 97 LEU A C 1
ATOM 773 O O . LEU A 1 97 ? -2.880 14.914 14.679 1.00 92.75 97 LEU A O 1
ATOM 777 N N . ASN A 1 98 ? -0.897 14.288 15.542 1.00 93.50 98 ASN A N 1
ATOM 778 C CA . ASN A 1 98 ? -0.330 15.633 15.555 1.00 93.50 98 ASN A CA 1
ATOM 779 C C . ASN A 1 9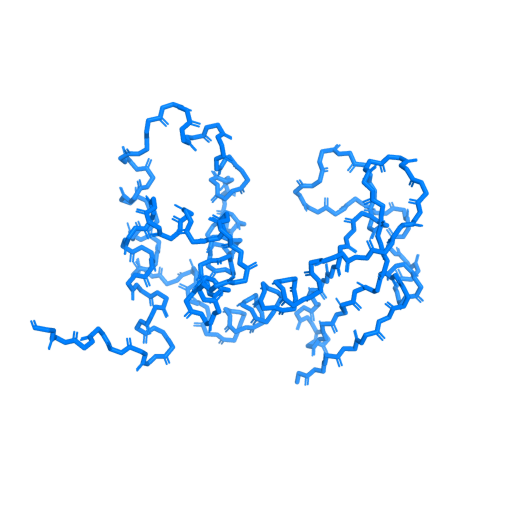8 ? 0.049 16.094 14.126 1.00 93.50 98 ASN A C 1
ATOM 781 O O . ASN A 1 98 ? 0.041 15.310 13.173 1.00 93.50 98 ASN A O 1
ATOM 785 N N . ASN A 1 99 ? 0.402 17.373 13.967 1.00 93.69 99 ASN A N 1
ATOM 786 C CA . ASN A 1 99 ? 0.719 17.949 12.652 1.00 93.69 99 ASN A CA 1
ATOM 787 C C . ASN A 1 99 ? 1.899 17.258 11.949 1.00 93.69 99 ASN A C 1
ATOM 789 O O . ASN A 1 99 ? 1.864 17.086 10.733 1.00 93.69 99 ASN A O 1
ATOM 793 N N . GLU A 1 100 ? 2.919 16.840 12.699 1.00 93.44 100 GLU A N 1
ATOM 794 C CA . GLU A 1 100 ? 4.084 16.139 12.150 1.00 93.44 100 GLU A CA 1
ATOM 795 C C . GLU A 1 100 ? 3.683 14.787 11.546 1.00 93.44 100 GLU A C 1
ATOM 797 O O . GLU A 1 100 ? 3.999 14.497 10.391 1.00 93.44 100 GLU A O 1
ATOM 802 N N . LEU A 1 101 ? 2.908 13.990 12.285 1.00 91.88 101 LEU A N 1
ATOM 803 C CA . LEU A 1 101 ? 2.404 12.701 11.818 1.00 91.88 101 LEU A CA 1
ATOM 804 C C . LEU A 1 101 ? 1.418 12.859 10.657 1.00 91.88 101 LEU A C 1
ATOM 806 O O . LEU A 1 101 ? 1.436 12.050 9.734 1.00 91.88 101 LEU A O 1
ATOM 810 N N . ARG A 1 102 ? 0.600 13.918 10.652 1.00 92.00 102 ARG A N 1
ATOM 811 C CA . ARG A 1 102 ? -0.297 14.230 9.528 1.00 92.00 102 ARG A CA 1
ATOM 812 C C . ARG A 1 102 ? 0.464 14.524 8.239 1.00 92.00 102 ARG A C 1
ATOM 814 O O . ARG A 1 102 ? 0.059 14.054 7.182 1.00 92.00 102 ARG A O 1
ATOM 821 N N . ILE A 1 103 ? 1.569 15.267 8.316 1.00 90.69 103 ILE A N 1
ATOM 822 C CA . ILE A 1 103 ? 2.441 15.510 7.158 1.00 90.69 103 ILE A CA 1
ATOM 823 C C . ILE A 1 103 ? 3.096 14.197 6.720 1.00 90.69 103 ILE A C 1
ATOM 825 O O . ILE A 1 103 ? 3.029 13.836 5.542 1.00 90.69 103 ILE A O 1
ATOM 829 N N . LYS A 1 104 ? 3.670 13.456 7.676 1.00 90.56 104 LYS A N 1
ATOM 830 C CA . LYS A 1 104 ? 4.359 12.183 7.431 1.00 90.56 104 LYS A CA 1
ATOM 831 C C . LYS A 1 104 ? 3.460 11.144 6.754 1.00 90.56 104 LYS A C 1
ATOM 833 O O . LYS A 1 104 ? 3.907 10.463 5.839 1.00 90.56 104 LYS A O 1
ATOM 838 N N . TYR A 1 105 ? 2.207 11.032 7.188 1.00 92.06 105 TYR A N 1
ATOM 839 C CA . TYR A 1 105 ? 1.242 10.047 6.690 1.00 92.06 105 TYR A CA 1
ATOM 840 C C . TYR A 1 105 ? 0.229 10.636 5.706 1.00 92.06 105 TYR A C 1
ATOM 842 O 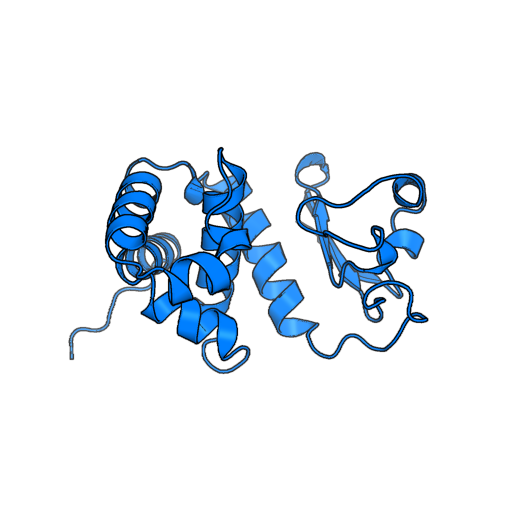O . TYR A 1 105 ? -0.797 10.019 5.442 1.00 92.06 105 TYR A O 1
ATOM 850 N N . SER A 1 106 ? 0.516 11.807 5.132 1.00 90.38 106 SER A N 1
ATOM 851 C CA . SER A 1 106 ? -0.380 12.514 4.205 1.00 90.38 106 SER A CA 1
ATOM 852 C C . SER A 1 106 ? -0.861 11.655 3.031 1.00 90.38 106 SER A C 1
ATOM 854 O O . SER A 1 106 ? -2.007 11.790 2.615 1.00 90.38 106 SER A O 1
ATOM 856 N N . TYR A 1 107 ? -0.024 10.734 2.541 1.00 88.00 107 TYR A N 1
ATOM 857 C CA . TYR A 1 107 ? -0.396 9.758 1.515 1.00 88.00 107 TYR A CA 1
ATOM 858 C C . TYR A 1 107 ? -1.551 8.844 1.956 1.00 88.00 107 TYR A C 1
ATOM 860 O O . TYR A 1 107 ? -2.525 8.678 1.230 1.00 88.00 107 TYR A O 1
ATOM 868 N N . PHE A 1 108 ? -1.487 8.325 3.181 1.00 91.62 108 PHE A N 1
ATOM 869 C CA . PHE A 1 108 ? -2.521 7.458 3.746 1.00 91.62 108 PHE A CA 1
ATOM 870 C C . PHE A 1 108 ? -3.728 8.234 4.281 1.00 91.62 108 PHE A C 1
ATOM 872 O O . PHE A 1 108 ? -4.730 7.622 4.616 1.00 91.62 108 PHE A O 1
ATOM 879 N N . LEU A 1 109 ? -3.628 9.565 4.374 1.00 90.38 109 LEU A N 1
ATOM 880 C CA . LEU A 1 109 ? -4.680 10.477 4.836 1.00 90.38 109 LEU A CA 1
ATOM 881 C C . LEU A 1 109 ? -5.404 11.195 3.688 1.00 90.38 109 LEU A C 1
ATOM 883 O O . LEU A 1 109 ? -6.120 12.172 3.918 1.00 90.38 109 LEU A O 1
ATOM 887 N N . GLN A 1 110 ? -5.190 10.752 2.448 1.00 84.19 110 GLN A N 1
ATOM 888 C CA . GLN A 1 110 ? -5.853 11.315 1.277 1.00 84.19 110 GLN A CA 1
ATOM 889 C C . GLN A 1 110 ? -7.378 11.262 1.420 1.00 84.19 110 GLN A C 1
ATOM 891 O O . GLN A 1 110 ? -7.936 10.355 2.040 1.00 84.19 110 GLN A O 1
ATOM 896 N N . SER A 1 111 ? -8.051 12.247 0.823 1.00 71.81 111 SER A N 1
ATOM 897 C CA . SER A 1 111 ? -9.510 12.276 0.759 1.00 71.81 111 SER A CA 1
ATOM 898 C C . SER A 1 111 ? -10.064 11.102 -0.057 1.00 71.81 111 SER A C 1
ATOM 900 O O . SER A 1 111 ? -9.349 10.444 -0.820 1.00 71.81 111 SER A O 1
ATOM 902 N N . ASP A 1 112 ? -11.371 10.882 0.077 1.00 79.31 112 ASP A N 1
ATOM 903 C CA . ASP A 1 112 ? -12.123 9.812 -0.582 1.00 79.31 112 ASP A CA 1
ATOM 904 C C . ASP A 1 112 ? -11.717 8.404 -0.113 1.00 79.31 112 ASP A C 1
ATOM 906 O O . ASP A 1 112 ? -11.162 8.204 0.964 1.00 79.31 112 ASP A O 1
ATOM 910 N N . LYS A 1 113 ? -12.038 7.394 -0.925 1.00 80.06 113 LYS A N 1
ATOM 911 C CA . LYS A 1 113 ? -11.787 5.977 -0.626 1.00 80.06 113 LYS A CA 1
ATOM 912 C C . LYS A 1 113 ? -10.332 5.545 -0.840 1.00 80.06 113 LYS A C 1
ATOM 914 O O . LYS A 1 113 ? -10.002 4.399 -0.561 1.00 80.06 113 LYS A O 1
ATOM 919 N N . ASN A 1 114 ? -9.470 6.434 -1.341 1.00 84.94 114 ASN A N 1
ATOM 920 C CA . ASN A 1 114 ? -8.076 6.098 -1.642 1.00 84.94 114 ASN A CA 1
ATOM 921 C C . ASN A 1 114 ? -7.242 5.979 -0.358 1.00 84.94 114 ASN A C 1
ATOM 923 O O . ASN A 1 114 ? -6.602 4.954 -0.161 1.00 84.94 114 ASN A O 1
ATOM 927 N N . GLY A 1 115 ? -7.311 6.966 0.547 1.00 90.50 115 GLY A N 1
ATOM 928 C CA . GLY A 1 115 ? -6.577 6.937 1.820 1.00 90.50 115 GLY A CA 1
ATOM 929 C C . GLY A 1 115 ? -6.839 5.663 2.637 1.00 90.50 115 GLY A C 1
ATOM 930 O O . GLY A 1 115 ? -5.887 4.950 2.952 1.00 90.50 115 GLY A O 1
ATOM 931 N N . PRO A 1 116 ? -8.110 5.295 2.897 1.00 94.19 116 PRO A N 1
ATOM 932 C CA . PRO A 1 116 ? -8.444 4.051 3.588 1.00 94.19 116 PRO A CA 1
ATOM 933 C C . PRO A 1 116 ? -7.924 2.778 2.899 1.00 94.19 116 PRO A C 1
ATOM 935 O O . PRO A 1 116 ? -7.473 1.870 3.593 1.00 94.19 116 PRO A O 1
ATOM 938 N N . SER A 1 117 ? -7.955 2.703 1.563 1.00 95.12 117 SER A N 1
ATOM 939 C CA . SER A 1 117 ? -7.449 1.544 0.804 1.00 95.12 117 SER A CA 1
ATOM 940 C C . SER A 1 117 ? -5.932 1.392 0.950 1.00 95.12 117 SER A C 1
ATOM 942 O O . SER A 1 117 ? -5.446 0.314 1.278 1.00 95.12 117 SER A O 1
ATOM 944 N N . GLU A 1 118 ? -5.183 2.483 0.773 1.00 94.50 118 GLU A N 1
ATOM 945 C CA . GLU A 1 118 ? -3.724 2.510 0.953 1.00 94.50 118 GLU A CA 1
ATOM 946 C C . GLU A 1 118 ? -3.331 2.214 2.405 1.00 94.50 118 GLU A C 1
ATOM 948 O O . GLU A 1 118 ? -2.399 1.454 2.664 1.00 94.50 118 GLU A O 1
ATOM 953 N N . MET A 1 119 ? -4.075 2.775 3.366 1.00 95.62 119 MET A N 1
ATOM 954 C CA . MET A 1 119 ? -3.888 2.501 4.791 1.00 95.62 119 MET A CA 1
ATOM 955 C C . MET A 1 119 ? -4.084 1.016 5.100 1.00 95.62 119 MET A C 1
ATOM 957 O O . MET A 1 119 ? -3.286 0.423 5.826 1.00 95.62 119 MET A O 1
ATOM 961 N N . PHE A 1 120 ? -5.146 0.412 4.561 1.00 97.06 120 PHE A N 1
ATOM 962 C CA . PHE A 1 120 ? -5.422 -1.006 4.752 1.00 97.06 120 PHE A CA 1
ATOM 963 C C . PHE A 1 120 ? -4.284 -1.866 4.193 1.00 97.06 120 PHE A C 1
ATOM 965 O O . PHE A 1 120 ? -3.781 -2.730 4.908 1.00 97.06 120 PHE A O 1
ATOM 972 N N . ALA A 1 121 ? -3.852 -1.613 2.955 1.00 96.38 121 ALA A N 1
ATOM 973 C CA . ALA A 1 121 ? -2.780 -2.360 2.300 1.00 96.38 121 ALA A CA 1
ATOM 974 C C . ALA A 1 121 ? -1.440 -2.264 3.053 1.00 96.38 121 ALA A C 1
ATOM 976 O O . ALA A 1 121 ? -0.762 -3.274 3.261 1.00 96.38 121 ALA A O 1
ATOM 977 N N . GLU A 1 122 ? -1.084 -1.076 3.545 1.00 95.62 122 GLU A N 1
ATOM 978 C CA . GLU A 1 122 ? 0.162 -0.881 4.289 1.00 95.62 122 GLU A CA 1
ATOM 979 C C . GLU A 1 122 ? 0.130 -1.577 5.659 1.00 95.62 122 GLU A C 1
ATOM 981 O O . GLU A 1 122 ? 1.079 -2.266 6.043 1.00 95.62 122 GLU A O 1
ATOM 986 N N . ILE A 1 123 ? -0.982 -1.458 6.394 1.00 96.56 123 ILE A N 1
ATOM 987 C CA . ILE A 1 123 ? -1.157 -2.147 7.680 1.00 96.56 123 ILE A CA 1
ATOM 988 C C . ILE A 1 123 ? -1.219 -3.664 7.477 1.00 96.56 123 ILE A C 1
ATOM 990 O O . ILE A 1 123 ? -0.656 -4.402 8.284 1.00 96.56 123 ILE A O 1
ATOM 994 N N . PHE A 1 124 ? -1.850 -4.145 6.404 1.00 96.62 124 PHE A N 1
ATOM 995 C CA . PHE A 1 124 ? -1.843 -5.562 6.040 1.00 96.62 124 PHE A CA 1
ATOM 996 C C . PHE A 1 124 ? -0.406 -6.083 5.935 1.00 96.62 124 PHE A C 1
ATOM 998 O O . PHE A 1 124 ? -0.076 -7.087 6.570 1.00 96.62 124 PHE A O 1
ATOM 1005 N N . SER A 1 125 ? 0.472 -5.368 5.221 1.00 95.19 125 SER A N 1
ATOM 1006 C CA . SER A 1 125 ? 1.889 -5.736 5.124 1.00 95.19 125 SER A CA 1
ATOM 1007 C C . SER A 1 125 ? 2.562 -5.777 6.498 1.00 95.19 125 SER A C 1
ATOM 1009 O O . SER A 1 125 ? 3.273 -6.735 6.803 1.00 95.19 125 SER A O 1
ATOM 1011 N N . ALA A 1 126 ? 2.314 -4.777 7.350 1.00 93.62 126 ALA A N 1
ATOM 1012 C CA . ALA A 1 126 ? 2.882 -4.719 8.699 1.00 93.62 126 ALA A CA 1
ATOM 1013 C C . ALA A 1 126 ? 2.422 -5.882 9.595 1.00 93.62 126 ALA A C 1
ATOM 1015 O O . ALA A 1 126 ? 3.199 -6.391 10.398 1.00 93.62 126 ALA A O 1
ATOM 1016 N N . VAL A 1 127 ? 1.162 -6.306 9.470 1.00 93.62 127 VAL A N 1
ATOM 1017 C CA . VAL A 1 127 ? 0.599 -7.411 10.260 1.00 93.62 127 VAL A CA 1
ATOM 1018 C C . VAL A 1 127 ? 1.138 -8.761 9.789 1.00 93.62 127 VAL A C 1
ATOM 1020 O O . VAL A 1 127 ? 1.458 -9.607 10.622 1.00 93.62 127 VAL A O 1
ATOM 1023 N N . VAL A 1 128 ? 1.245 -8.970 8.475 1.00 93.31 128 VAL A N 1
ATOM 1024 C CA . VAL A 1 128 ? 1.705 -10.244 7.900 1.00 93.31 128 VAL A CA 1
ATOM 1025 C C . VAL A 1 128 ? 3.215 -10.428 8.065 1.00 93.31 128 VAL A C 1
ATOM 1027 O O . VAL A 1 128 ? 3.664 -11.539 8.345 1.00 93.31 128 VAL A O 1
ATOM 1030 N N . ALA A 1 129 ? 3.998 -9.357 7.919 1.00 90.19 129 ALA A N 1
ATOM 1031 C CA . ALA A 1 129 ? 5.455 -9.410 7.977 1.00 90.19 129 ALA A CA 1
ATOM 1032 C C . ALA A 1 129 ? 6.039 -8.242 8.802 1.00 90.19 129 ALA A C 1
ATOM 1034 O O . ALA A 1 129 ? 6.659 -7.327 8.255 1.00 90.19 129 ALA A O 1
ATOM 1035 N N . PRO A 1 130 ? 5.897 -8.273 10.141 1.00 83.88 130 PRO A N 1
ATOM 1036 C CA . PRO A 1 130 ? 6.258 -7.157 11.023 1.00 83.88 130 PRO A CA 1
ATOM 1037 C C . PRO A 1 130 ? 7.762 -6.847 11.102 1.00 83.88 130 PRO A C 1
ATOM 1039 O O . PRO A 1 130 ? 8.143 -5.877 11.746 1.00 83.88 130 PRO A O 1
ATOM 1042 N N . ASN A 1 131 ? 8.629 -7.651 10.481 1.00 82.12 131 ASN A N 1
ATOM 1043 C CA . ASN A 1 131 ? 10.080 -7.435 10.483 1.00 82.12 131 ASN A CA 1
ATOM 1044 C C . ASN A 1 131 ? 10.617 -6.875 9.156 1.00 82.12 131 ASN A C 1
ATOM 1046 O O . ASN A 1 131 ? 11.804 -6.572 9.079 1.00 82.12 131 ASN A O 1
ATOM 1050 N N . GLU A 1 132 ? 9.772 -6.738 8.130 1.00 79.06 132 GLU A N 1
ATOM 1051 C CA . GLU A 1 132 ? 10.220 -6.415 6.767 1.00 79.06 132 GLU A CA 1
ATOM 1052 C C . GLU A 1 132 ? 10.220 -4.912 6.466 1.00 79.06 132 GLU A C 1
ATOM 1054 O O . GLU A 1 132 ? 11.072 -4.434 5.721 1.00 79.06 132 GLU A O 1
ATOM 1059 N N . ASP A 1 133 ? 9.304 -4.142 7.063 1.00 79.50 133 ASP A N 1
ATOM 1060 C CA . ASP A 1 133 ? 9.253 -2.691 6.866 1.00 79.50 133 ASP A CA 1
ATOM 1061 C C . ASP A 1 133 ? 8.946 -1.933 8.164 1.00 79.50 133 ASP A C 1
ATOM 1063 O O . ASP A 1 133 ? 7.813 -1.876 8.650 1.00 79.50 133 ASP A O 1
ATOM 1067 N N . LEU A 1 134 ? 9.974 -1.266 8.693 1.00 83.38 134 LEU A N 1
ATOM 1068 C CA . LEU A 1 134 ? 9.872 -0.413 9.876 1.00 83.38 134 LEU A CA 1
ATOM 1069 C C . LEU A 1 134 ? 8.888 0.750 9.687 1.00 83.38 134 LEU A C 1
ATOM 1071 O O . LEU A 1 134 ? 8.316 1.228 10.669 1.00 83.38 134 LEU A O 1
ATOM 1075 N N . ARG A 1 135 ? 8.677 1.225 8.453 1.00 83.69 135 ARG A N 1
ATOM 1076 C CA . ARG A 1 135 ? 7.710 2.286 8.156 1.00 83.69 135 ARG A CA 1
ATOM 1077 C C . ARG A 1 135 ? 6.285 1.763 8.283 1.00 83.69 135 ARG A C 1
ATOM 1079 O O . ARG A 1 135 ? 5.497 2.399 8.983 1.00 83.69 135 ARG A O 1
ATOM 1086 N N . ALA A 1 136 ? 5.974 0.622 7.672 1.00 83.00 136 ALA A N 1
ATOM 1087 C CA . ALA A 1 136 ? 4.674 -0.029 7.812 1.00 83.00 136 ALA A CA 1
ATOM 1088 C C . ALA A 1 136 ? 4.373 -0.370 9.287 1.00 83.00 136 ALA A C 1
ATOM 1090 O O . ALA A 1 136 ? 3.275 -0.112 9.785 1.00 83.00 136 ALA A O 1
ATOM 1091 N N . VAL A 1 137 ? 5.375 -0.834 10.044 1.00 85.88 137 VAL A N 1
ATOM 1092 C CA . VAL A 1 137 ? 5.250 -1.063 11.495 1.00 85.88 137 VAL A CA 1
ATOM 1093 C C . VAL A 1 137 ? 4.965 0.239 12.245 1.00 85.88 137 VAL A C 1
ATOM 1095 O O . VAL A 1 137 ? 4.012 0.306 13.024 1.00 85.88 137 VAL A O 1
ATOM 1098 N N . ALA A 1 138 ? 5.729 1.304 11.992 1.00 89.00 138 ALA A N 1
ATOM 1099 C CA . ALA A 1 138 ? 5.500 2.603 12.624 1.00 89.00 138 ALA A CA 1
ATOM 1100 C C . ALA A 1 138 ? 4.112 3.179 12.292 1.00 89.00 138 ALA A C 1
ATOM 1102 O O . ALA A 1 138 ? 3.484 3.806 13.154 1.00 89.00 138 ALA A O 1
ATOM 1103 N N . LEU A 1 139 ? 3.617 2.943 11.073 1.00 90.31 139 LEU A N 1
ATOM 1104 C CA . LEU A 1 139 ? 2.256 3.288 10.678 1.00 90.31 139 LEU A CA 1
ATOM 1105 C C . LEU A 1 139 ? 1.243 2.500 11.515 1.00 90.31 139 LEU A C 1
ATOM 1107 O O . LEU A 1 139 ? 0.399 3.115 12.156 1.00 90.31 139 LEU A O 1
ATOM 1111 N N . SER A 1 140 ? 1.376 1.175 11.616 1.00 90.44 140 SER A N 1
ATOM 1112 C CA . SER A 1 140 ? 0.461 0.345 12.419 1.00 90.44 140 SER A CA 1
ATOM 1113 C C . SER A 1 140 ? 0.393 0.778 13.895 1.00 90.44 140 SER A C 1
ATOM 1115 O O . SER A 1 140 ? -0.680 0.819 14.495 1.00 90.44 140 SER A O 1
ATOM 1117 N N . HIS A 1 141 ? 1.518 1.221 14.468 1.00 91.19 141 HIS A N 1
ATOM 1118 C CA . HIS A 1 141 ? 1.567 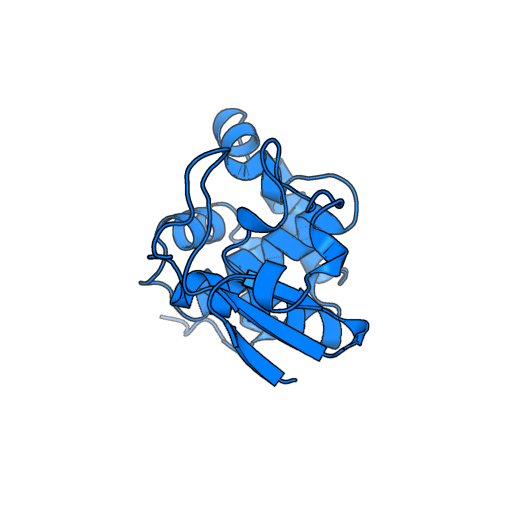1.774 15.826 1.00 91.19 141 HIS A CA 1
ATOM 1119 C C . HIS A 1 141 ? 0.862 3.133 15.940 1.00 91.19 141 HIS A C 1
ATOM 1121 O O . HIS A 1 141 ? 0.307 3.455 16.989 1.00 91.19 141 HIS A O 1
ATOM 1127 N N . SER A 1 142 ? 0.899 3.936 14.874 1.00 94.00 142 SER A N 1
ATOM 1128 C CA . SER A 1 142 ? 0.235 5.244 14.811 1.00 94.00 142 SER A CA 1
ATOM 1129 C C . SER A 1 142 ? -1.272 5.120 14.544 1.00 94.00 142 SER A C 1
ATOM 1131 O O . SER A 1 142 ? -2.020 6.031 14.887 1.00 94.00 142 SER A O 1
ATOM 1133 N N . PHE A 1 143 ? -1.707 3.990 13.976 1.00 95.88 143 PHE A N 1
ATOM 1134 C CA . PHE A 1 143 ? -3.100 3.661 13.660 1.00 95.88 143 PHE A CA 1
ATOM 1135 C C . PHE A 1 143 ? -3.525 2.337 14.329 1.00 95.88 143 PHE A C 1
ATOM 1137 O O . PHE A 1 143 ? -3.769 1.323 13.656 1.00 95.88 143 PHE A O 1
ATOM 1144 N N . PRO A 1 144 ? -3.572 2.292 15.674 1.00 96.31 144 PRO A N 1
ATOM 1145 C CA . PRO A 1 144 ? -3.804 1.055 16.412 1.00 96.31 144 PRO A CA 1
ATOM 1146 C C . PRO A 1 144 ? -5.220 0.487 16.227 1.00 96.31 144 PRO A C 1
ATOM 1148 O O . PRO A 1 144 ? -5.388 -0.734 16.269 1.00 96.31 144 PRO A O 1
ATOM 1151 N N . ARG A 1 145 ? -6.246 1.324 16.006 1.00 96.94 145 ARG A N 1
ATOM 1152 C CA . ARG A 1 145 ? -7.619 0.844 15.772 1.00 96.94 145 ARG A CA 1
ATOM 1153 C C . ARG A 1 145 ? -7.740 0.243 14.381 1.00 96.94 145 ARG A C 1
ATOM 1155 O O . ARG A 1 145 ? -8.300 -0.844 14.258 1.00 96.94 145 ARG A O 1
ATOM 1162 N N . CYS A 1 146 ? -7.163 0.884 13.363 1.00 96.94 146 CYS A N 1
ATOM 1163 C CA . CYS A 1 146 ? -7.088 0.298 12.021 1.00 96.94 146 CYS A CA 1
ATOM 1164 C C . CYS A 1 146 ? -6.361 -1.048 12.056 1.00 96.94 146 CYS A C 1
ATOM 1166 O O . CYS A 1 146 ? -6.858 -2.037 11.525 1.00 96.94 146 CYS A O 1
ATOM 1168 N N . THR A 1 147 ? -5.225 -1.108 12.755 1.00 96.56 147 THR A N 1
ATOM 1169 C CA . THR A 1 147 ? -4.434 -2.338 12.916 1.00 96.56 147 THR A CA 1
ATOM 1170 C C . THR A 1 147 ? -5.240 -3.467 13.538 1.00 96.56 147 THR A C 1
ATOM 1172 O O . THR A 1 147 ? -5.170 -4.604 13.072 1.00 96.56 147 THR A O 1
ATOM 1175 N N . LYS A 1 148 ? -6.055 -3.164 14.551 1.00 96.00 148 LYS A N 1
ATOM 1176 C CA . LYS A 1 148 ? -6.965 -4.142 15.146 1.00 96.00 148 LYS A CA 1
ATOM 1177 C C . LYS A 1 148 ? -7.967 -4.688 14.121 1.00 96.00 148 LYS A C 1
ATOM 1179 O O . LYS A 1 148 ? -8.099 -5.902 14.007 1.00 96.00 148 LYS A O 1
ATOM 1184 N N . VAL A 1 149 ? -8.626 -3.817 13.353 1.00 96.25 149 VAL A N 1
ATOM 1185 C CA . VAL A 1 149 ? -9.605 -4.238 12.331 1.00 96.25 149 VAL A CA 1
ATOM 1186 C C . VAL A 1 149 ? -8.941 -5.082 11.238 1.00 96.25 149 VAL A C 1
ATOM 1188 O O . VAL A 1 149 ? -9.500 -6.095 10.820 1.00 96.25 149 VAL A O 1
ATOM 1191 N N . VAL A 1 150 ? -7.724 -4.729 10.807 1.00 96.62 150 VAL A N 1
ATOM 1192 C CA . VAL A 1 150 ? -6.973 -5.533 9.828 1.00 96.62 150 VAL A CA 1
ATOM 1193 C C . VAL A 1 150 ? -6.655 -6.916 10.391 1.00 96.62 150 VAL A C 1
ATOM 1195 O O . VAL A 1 150 ? -6.934 -7.915 9.732 1.00 96.62 150 VAL A O 1
ATOM 1198 N N . LYS A 1 151 ? -6.151 -7.014 11.625 1.00 95.50 151 LYS A N 1
ATOM 1199 C CA . LYS A 1 151 ? -5.910 -8.312 12.278 1.00 95.50 151 LYS A CA 1
ATOM 1200 C C . LYS A 1 151 ? -7.175 -9.169 12.345 1.00 95.50 151 LYS A C 1
ATOM 1202 O O . LYS A 1 151 ? -7.134 -10.342 11.978 1.00 95.50 151 LYS A O 1
ATOM 1207 N N . GLU A 1 152 ? -8.300 -8.576 12.743 1.00 94.56 152 GLU A N 1
ATOM 1208 C CA . GLU A 1 152 ? -9.599 -9.255 12.781 1.00 94.56 152 GLU A CA 1
ATOM 1209 C C . GLU A 1 152 ? -10.018 -9.754 11.389 1.00 94.56 152 GLU A C 1
ATOM 1211 O O . GLU A 1 152 ? -10.467 -10.894 11.265 1.00 94.56 152 GLU A O 1
ATOM 1216 N N . SER A 1 153 ? -9.797 -8.958 10.334 1.00 93.62 153 SER A N 1
ATOM 1217 C CA . SER A 1 153 ? -10.084 -9.353 8.945 1.00 93.62 153 SER A CA 1
ATOM 1218 C C . SER A 1 153 ? -9.242 -10.546 8.474 1.00 93.62 153 SER A C 1
ATOM 1220 O O . SER A 1 153 ? -9.713 -11.366 7.687 1.00 93.62 153 SER A O 1
ATOM 1222 N N . LEU A 1 154 ? -8.027 -10.689 9.012 1.00 93.00 154 LEU A N 1
ATOM 1223 C CA . LEU A 1 154 ? -7.115 -11.804 8.748 1.00 93.00 154 LEU A CA 1
ATOM 1224 C C . LEU A 1 154 ? -7.376 -13.022 9.645 1.00 93.00 154 LEU A C 1
ATOM 1226 O O . LEU A 1 154 ? -6.685 -14.032 9.527 1.00 93.00 154 LEU A O 1
ATOM 1230 N N . GLY A 1 155 ? -8.344 -12.944 10.564 1.00 90.94 155 GLY A N 1
ATOM 1231 C CA . GLY A 1 155 ? -8.586 -13.984 11.563 1.00 90.94 155 GLY A CA 1
ATOM 1232 C C . GLY A 1 155 ? -7.482 -14.096 12.621 1.00 90.94 155 GLY A C 1
ATOM 1233 O O . GLY A 1 155 ? -7.477 -15.053 13.397 1.00 90.94 155 GLY A O 1
ATOM 1234 N N . VAL A 1 156 ? -6.567 -13.125 12.684 1.00 84.06 156 VAL A N 1
ATOM 1235 C CA . VAL A 1 156 ? -5.523 -13.046 13.706 1.00 84.06 156 VAL A CA 1
ATOM 1236 C C . VAL A 1 156 ? -6.161 -12.483 14.972 1.00 84.06 156 VAL A C 1
ATOM 1238 O O . VAL A 1 156 ? -6.595 -11.333 15.011 1.00 84.06 156 VAL A O 1
ATOM 1241 N N . ARG A 1 157 ? -6.247 -13.301 16.022 1.00 65.00 157 ARG A N 1
ATOM 1242 C CA . ARG A 1 157 ? -6.673 -12.838 17.348 1.00 65.00 157 ARG A CA 1
ATOM 1243 C C . ARG A 1 157 ? -5.440 -12.385 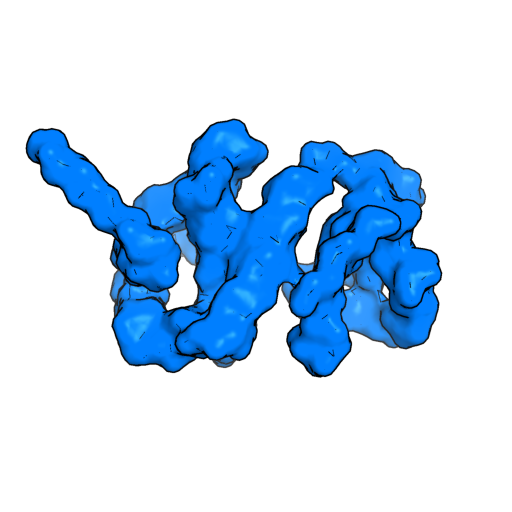18.115 1.00 65.00 157 ARG A C 1
ATOM 1245 O O . ARG A 1 157 ? -4.413 -13.051 18.055 1.00 65.00 157 ARG A O 1
ATOM 1252 N N . ASP A 1 158 ? -5.543 -11.271 18.837 1.00 60.28 158 ASP A N 1
ATOM 1253 C CA . ASP A 1 158 ? -4.512 -10.913 19.807 1.00 60.28 158 ASP A CA 1
ATOM 1254 C C . ASP A 1 158 ? -4.480 -12.015 20.872 1.00 60.28 158 ASP A C 1
ATOM 1256 O O . ASP A 1 158 ? -5.442 -12.193 21.629 1.00 60.28 158 ASP A O 1
ATOM 1260 N N . ASP A 1 159 ? -3.393 -12.784 20.899 1.00 49.00 159 ASP A N 1
ATOM 1261 C CA . ASP A 1 159 ? -3.127 -13.712 21.986 1.00 49.00 159 ASP A CA 1
ATOM 1262 C C . ASP A 1 159 ? -3.081 -12.889 23.271 1.00 49.00 159 ASP A C 1
ATOM 1264 O O . ASP A 1 159 ? -2.182 -12.069 23.483 1.00 49.00 159 ASP A O 1
ATOM 1268 N N . LYS A 1 160 ? -4.102 -13.063 24.115 1.00 40.78 160 LYS A N 1
ATOM 1269 C CA . LYS A 1 160 ? -4.111 -12.502 25.462 1.00 40.78 160 LYS A CA 1
ATOM 1270 C C . LYS A 1 160 ? -2.879 -13.048 26.185 1.00 40.78 160 LYS A C 1
ATOM 1272 O O . LYS A 1 160 ? -2.854 -14.229 26.526 1.00 40.78 160 LYS A O 1
ATOM 1277 N N . LYS A 1 161 ? -1.870 -12.199 26.375 1.00 36.47 161 LYS A N 1
ATOM 1278 C CA . LYS A 1 161 ? -0.859 -12.396 27.415 1.00 36.47 161 LYS A CA 1
ATOM 1279 C C . LYS A 1 161 ? -1.476 -12.131 28.780 1.00 36.47 161 LYS A C 1
ATOM 1281 O O . LYS A 1 161 ? -2.296 -11.189 28.873 1.00 36.47 161 LYS A O 1
#

Foldseek 3Di:
DEEEEDQFPCVVPVVQQPPADPLDPADTSLQQQKAADQVVRYIYGHQWGDDHPDPTDGDPQRLLSVQLRVQLSLCSVVVLLVDPQLVVLVVVLVVPDDPVVCVVLVSLVDDDSRNSSSLRSLLSSCVVPVPRDPVSVVSCVSRVSNNVSSCVSVVNDPDDD

Radius of gyration: 15.84 Å; chains: 1; bounding box: 36×32×50 Å